Protein AF-A0A653IDW6-F1 (afdb_monomer_lite)

Secondary structure (DSSP, 8-state):
------------HHHHHHHHHTTSS--PPPPSSS-----HHHHHHHHHHHHHHHTT--HHHHHHHHHHHHHT-HHHHHHHHHHHHHHHHHHHHHHHHHHHHHHHHHHHHHH-TT-SS-HHHHHHHT--

Sequence (128 aa):
MSKSKSRRVCWGLTTVRYYQRVGMLAQPAKPLHGIRKYGVGDVKRIRFIKRAQLLGFTLAEVSELLVLSNASSCRETQDLAESKLKSVSERIRDLTKMQDTLLQLVARCNAADDSTSCPIIDALVGED

Radius of gyration: 24.19 Å; chains: 1; bounding box: 67×35×60 Å

Structure (mmCIF, N/CA/C/O backbone):
data_AF-A0A653IDW6-F1
#
_entry.id   AF-A0A653IDW6-F1
#
loop_
_atom_site.group_PDB
_atom_site.id
_atom_site.type_symbol
_atom_site.label_atom_id
_atom_site.label_alt_id
_atom_site.label_comp_id
_atom_site.label_asym_id
_atom_site.label_entity_id
_atom_site.label_seq_id
_atom_site.pdbx_PDB_ins_code
_atom_site.Cartn_x
_atom_site.Cartn_y
_atom_site.Cartn_z
_atom_site.occupancy
_atom_site.B_iso_or_equiv
_atom_site.auth_seq_id
_atom_site.auth_comp_id
_atom_site.auth_asym_id
_atom_site.auth_atom_id
_atom_site.pdbx_PDB_model_num
ATOM 1 N N . MET A 1 1 ? 36.853 13.993 -0.942 1.00 29.70 1 MET A N 1
ATOM 2 C CA . MET A 1 1 ? 35.527 14.270 -1.536 1.00 29.70 1 MET A CA 1
ATOM 3 C C . MET A 1 1 ? 34.744 12.973 -1.764 1.00 29.70 1 MET A C 1
ATOM 5 O O . MET A 1 1 ? 35.342 11.973 -2.130 1.00 29.70 1 MET A O 1
ATOM 9 N N . SER A 1 2 ? 33.434 13.008 -1.487 1.00 28.11 2 SER A N 1
ATOM 10 C CA . SER A 1 2 ? 32.351 12.051 -1.813 1.00 28.11 2 SER A CA 1
ATOM 11 C C . SER A 1 2 ? 32.575 10.538 -1.658 1.00 28.11 2 SER A C 1
ATOM 13 O O . SER A 1 2 ? 32.814 9.817 -2.623 1.00 28.11 2 SER A O 1
ATOM 15 N N . LYS A 1 3 ? 32.307 10.011 -0.454 1.00 25.75 3 LYS A N 1
ATOM 16 C CA . LYS A 1 3 ? 31.934 8.597 -0.274 1.00 25.75 3 LYS A CA 1
ATOM 17 C C . LYS A 1 3 ? 30.450 8.422 -0.628 1.00 25.75 3 LYS A C 1
ATOM 19 O O . LYS A 1 3 ? 29.582 8.554 0.233 1.00 25.75 3 LYS A O 1
ATOM 24 N N . SER A 1 4 ? 30.147 8.122 -1.890 1.00 31.05 4 SER A N 1
ATOM 25 C CA . SER A 1 4 ? 28.799 7.727 -2.321 1.00 31.05 4 SER A CA 1
ATOM 26 C C . SER A 1 4 ? 28.409 6.398 -1.662 1.00 31.05 4 SER A C 1
ATOM 28 O O . SER A 1 4 ? 28.813 5.324 -2.107 1.00 31.05 4 SER A O 1
ATOM 30 N N . LYS A 1 5 ? 27.621 6.460 -0.579 1.00 31.98 5 LYS A N 1
ATOM 31 C CA . LYS A 1 5 ? 26.958 5.303 0.047 1.00 31.98 5 LYS A CA 1
ATOM 32 C C . LYS A 1 5 ? 25.967 4.699 -0.953 1.00 31.98 5 LYS A C 1
ATOM 34 O O . LYS A 1 5 ? 24.782 5.026 -0.963 1.00 31.98 5 LYS A O 1
ATOM 39 N N . SER A 1 6 ? 26.458 3.799 -1.798 1.00 34.84 6 SER A N 1
ATOM 40 C CA . SER A 1 6 ? 25.622 2.912 -2.598 1.00 34.84 6 SER A CA 1
ATOM 41 C C . SER A 1 6 ? 24.860 2.003 -1.635 1.00 34.84 6 SER A C 1
ATOM 43 O O . SER A 1 6 ? 25.412 1.038 -1.101 1.00 34.84 6 SER A O 1
ATOM 45 N N . ARG A 1 7 ? 23.599 2.350 -1.339 1.00 41.38 7 ARG A N 1
ATOM 46 C CA . ARG A 1 7 ? 22.663 1.448 -0.659 1.00 41.38 7 ARG A CA 1
ATOM 47 C C . ARG A 1 7 ? 22.486 0.236 -1.571 1.00 41.38 7 ARG A C 1
ATOM 49 O O . ARG A 1 7 ? 21.660 0.257 -2.484 1.00 41.38 7 ARG A O 1
ATOM 56 N N . ARG A 1 8 ? 23.298 -0.803 -1.356 1.00 44.81 8 ARG A N 1
ATOM 57 C CA . ARG A 1 8 ? 23.094 -2.117 -1.963 1.00 44.81 8 ARG A CA 1
ATOM 58 C C . ARG A 1 8 ? 21.751 -2.617 -1.465 1.00 44.81 8 ARG A C 1
ATOM 60 O O . ARG A 1 8 ? 21.609 -2.985 -0.304 1.00 44.81 8 ARG A O 1
ATOM 67 N N . VAL A 1 9 ? 20.752 -2.570 -2.335 1.00 50.78 9 VAL A N 1
ATOM 68 C CA . VAL A 1 9 ? 19.48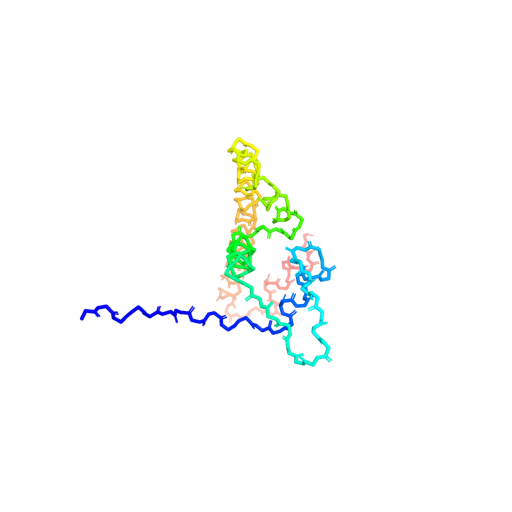3 -3.216 -2.045 1.00 50.78 9 VAL A CA 1
ATOM 69 C C . VAL A 1 9 ? 19.719 -4.710 -2.236 1.00 50.78 9 VAL A C 1
ATOM 71 O O . VAL A 1 9 ? 19.808 -5.185 -3.366 1.00 50.78 9 VAL A O 1
ATOM 74 N N . CYS A 1 10 ? 19.906 -5.433 -1.131 1.00 49.88 10 CYS A N 1
ATOM 75 C CA . CYS A 1 10 ? 19.929 -6.892 -1.137 1.00 49.88 10 CYS A CA 1
ATOM 76 C C . CYS A 1 10 ? 18.497 -7.387 -1.346 1.00 49.88 10 CYS A C 1
ATOM 78 O O . CYS A 1 10 ? 17.755 -7.626 -0.398 1.00 49.88 10 CYS A O 1
ATOM 80 N N . TRP A 1 11 ? 18.084 -7.491 -2.606 1.00 63.44 11 TRP A N 1
ATOM 81 C CA . TRP A 1 11 ? 16.864 -8.206 -2.952 1.00 63.44 11 TRP A CA 1
ATOM 82 C C . TRP A 1 11 ? 17.106 -9.707 -2.774 1.00 63.44 11 TRP A C 1
ATOM 84 O O . TRP A 1 11 ? 18.112 -10.234 -3.252 1.00 63.44 11 TRP A O 1
ATOM 94 N N . GLY A 1 12 ? 16.179 -10.410 -2.123 1.00 70.69 12 GLY A N 1
ATOM 95 C CA . GLY A 1 12 ? 16.224 -11.869 -2.066 1.00 70.69 12 GLY A CA 1
ATOM 96 C C . GLY A 1 12 ? 16.084 -12.473 -3.468 1.00 70.69 12 GLY A C 1
ATOM 97 O O . GLY A 1 12 ? 15.255 -12.023 -4.264 1.00 70.69 12 GLY A O 1
ATOM 98 N N . LEU A 1 13 ? 16.856 -13.521 -3.773 1.00 76.25 13 LEU A N 1
ATOM 99 C CA . LEU A 1 13 ? 16.787 -14.239 -5.059 1.00 76.25 13 LEU A CA 1
ATOM 100 C C . LEU A 1 13 ? 15.366 -14.733 -5.381 1.00 76.25 13 LEU A C 1
ATOM 102 O O . LEU A 1 13 ? 14.977 -14.785 -6.547 1.00 76.25 13 LEU A O 1
ATOM 106 N N . THR A 1 14 ? 14.577 -15.049 -4.353 1.00 78.44 14 THR A N 1
ATOM 107 C CA . THR A 1 14 ? 13.163 -15.432 -4.461 1.00 78.44 14 THR A CA 1
ATOM 108 C C . THR A 1 14 ? 12.306 -14.322 -5.069 1.00 78.44 14 THR A C 1
ATOM 110 O O . THR A 1 14 ? 11.508 -14.593 -5.959 1.00 78.44 14 THR A O 1
ATOM 113 N N . THR A 1 15 ? 12.528 -13.065 -4.674 1.00 81.69 15 THR A N 1
ATOM 114 C CA . THR A 1 15 ? 11.802 -11.896 -5.200 1.00 81.69 15 THR A CA 1
ATOM 115 C C . THR A 1 15 ? 12.114 -11.666 -6.679 1.00 81.69 15 THR A C 1
ATOM 117 O O . THR A 1 15 ? 11.212 -11.446 -7.481 1.00 81.69 15 THR A O 1
ATOM 120 N N . VAL A 1 16 ? 13.388 -11.773 -7.063 1.00 83.12 16 VAL A N 1
ATOM 121 C CA . VAL A 1 16 ? 13.815 -11.603 -8.461 1.00 83.12 16 VAL A CA 1
ATOM 122 C C . VAL A 1 16 ? 13.238 -12.709 -9.350 1.00 83.12 16 VAL A C 1
ATOM 124 O O . VAL A 1 16 ? 12.702 -12.428 -10.420 1.00 83.12 16 VAL A O 1
ATOM 127 N N . ARG A 1 17 ? 13.289 -13.968 -8.893 1.00 83.69 17 ARG A N 1
ATOM 128 C CA . ARG A 1 17 ? 12.696 -15.110 -9.610 1.00 83.69 17 ARG A CA 1
ATOM 129 C C . ARG A 1 17 ? 11.179 -14.998 -9.727 1.00 83.69 17 ARG A C 1
ATOM 131 O O . ARG A 1 17 ? 10.627 -15.378 -10.755 1.00 83.69 17 ARG A O 1
ATOM 138 N N . TYR A 1 18 ? 10.517 -14.481 -8.695 1.00 86.62 18 TYR A N 1
ATOM 139 C CA . TYR A 1 18 ? 9.080 -14.244 -8.724 1.00 86.62 18 TYR A CA 1
ATOM 140 C C . TYR A 1 18 ? 8.708 -13.247 -9.824 1.00 86.62 18 TYR A C 1
ATOM 142 O O . TYR A 1 18 ? 7.909 -13.587 -10.690 1.00 86.62 18 TYR A O 1
ATOM 150 N N . TYR A 1 19 ? 9.363 -12.080 -9.874 1.00 87.19 19 TYR A N 1
ATOM 151 C CA . TYR A 1 19 ? 9.104 -11.081 -10.918 1.00 87.19 19 TYR A CA 1
ATOM 152 C C . TYR A 1 19 ? 9.425 -11.572 -12.333 1.00 87.19 19 TYR A C 1
ATOM 154 O O . TYR A 1 19 ? 8.752 -11.166 -13.274 1.00 87.19 19 TYR A O 1
ATOM 162 N N . GLN A 1 20 ? 10.392 -12.479 -12.495 1.00 86.00 20 GLN A N 1
ATOM 163 C CA . GLN A 1 20 ? 10.628 -13.147 -13.781 1.00 86.00 20 GLN A CA 1
ATOM 164 C C . GLN A 1 20 ? 9.478 -14.073 -14.177 1.00 86.00 20 GLN A C 1
ATOM 166 O O . GLN A 1 20 ? 9.070 -14.076 -15.333 1.00 86.00 20 GLN A O 1
ATOM 171 N N . ARG A 1 21 ? 8.938 -14.847 -13.227 1.00 85.56 21 ARG A N 1
ATOM 172 C CA . ARG A 1 21 ? 7.828 -15.775 -13.487 1.00 85.56 21 ARG A CA 1
ATOM 173 C C . ARG A 1 21 ? 6.557 -15.041 -13.900 1.00 85.56 21 ARG A C 1
ATOM 175 O O . ARG A 1 21 ? 5.861 -15.506 -14.788 1.00 85.56 21 ARG A O 1
ATOM 182 N N . VAL A 1 22 ? 6.276 -13.902 -13.270 1.00 83.88 22 VAL A N 1
ATOM 183 C CA . VAL A 1 22 ? 5.101 -13.077 -13.591 1.00 83.88 22 VAL A CA 1
ATOM 184 C C . VAL A 1 22 ? 5.347 -12.102 -14.754 1.00 83.88 22 VAL A C 1
ATOM 186 O O . VAL A 1 22 ? 4.557 -11.192 -14.961 1.00 83.88 22 VAL A O 1
ATOM 189 N N . GLY A 1 23 ? 6.456 -12.242 -15.496 1.00 83.25 23 GLY A N 1
ATOM 190 C CA .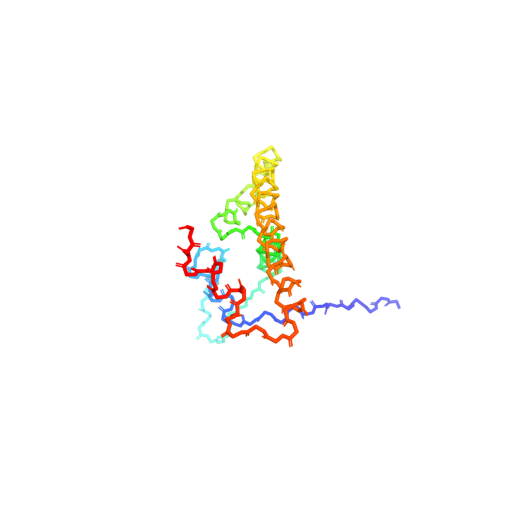 GLY A 1 23 ? 6.746 -11.442 -16.697 1.00 83.25 23 GLY A CA 1
ATOM 191 C C . GLY A 1 23 ? 7.148 -9.984 -16.441 1.00 83.25 23 GLY A C 1
ATOM 192 O O . GLY A 1 23 ? 7.359 -9.216 -17.374 1.00 83.25 23 GLY A O 1
ATOM 193 N N . MET A 1 24 ? 7.303 -9.579 -15.181 1.00 84.81 24 MET A N 1
ATOM 194 C CA . MET A 1 24 ? 7.626 -8.200 -14.815 1.00 84.81 24 MET A CA 1
ATOM 195 C C . MET A 1 24 ? 9.103 -7.860 -14.910 1.00 84.81 24 MET A C 1
ATOM 197 O O . MET A 1 24 ? 9.439 -6.681 -14.920 1.00 84.81 24 MET A O 1
ATOM 201 N N . LEU A 1 25 ? 9.996 -8.843 -14.948 1.00 86.06 25 LEU A N 1
ATOM 202 C CA . LEU A 1 25 ? 11.432 -8.627 -15.076 1.00 86.06 25 LEU A CA 1
ATOM 203 C C . LEU A 1 25 ? 11.985 -9.561 -16.146 1.00 86.06 25 LEU A C 1
ATOM 205 O O . LEU A 1 25 ? 11.740 -10.766 -16.096 1.00 86.06 25 LEU A O 1
ATOM 209 N N . ALA A 1 26 ? 12.766 -9.014 -17.077 1.00 82.81 26 ALA A N 1
ATOM 210 C CA . ALA A 1 26 ? 13.430 -9.823 -18.085 1.00 82.81 26 ALA A CA 1
ATOM 211 C C . ALA A 1 26 ? 14.367 -10.839 -17.419 1.00 82.81 26 ALA A C 1
ATOM 213 O O . ALA A 1 26 ? 15.033 -10.568 -16.412 1.00 82.81 26 ALA A O 1
ATOM 214 N N . GLN A 1 27 ? 14.404 -12.041 -17.982 1.00 83.12 27 GLN A N 1
ATOM 215 C CA . GLN A 1 27 ? 15.318 -13.071 -17.534 1.00 83.12 27 GLN A CA 1
ATOM 216 C C . GLN A 1 27 ? 16.606 -12.979 -18.363 1.00 83.12 27 GLN A C 1
ATOM 218 O O . GLN A 1 27 ? 16.571 -13.320 -19.543 1.00 83.12 27 GLN A O 1
ATOM 223 N N . PRO A 1 28 ? 17.742 -12.525 -17.796 1.00 81.94 28 PRO A N 1
ATOM 224 C CA . PRO A 1 28 ? 18.978 -12.442 -18.559 1.00 81.94 28 PRO A CA 1
ATOM 225 C C . PRO A 1 28 ? 19.442 -13.844 -18.960 1.00 81.94 28 PRO A C 1
ATOM 227 O O . PRO A 1 28 ? 19.246 -14.817 -18.213 1.00 81.94 28 PRO A O 1
ATOM 230 N N . ALA A 1 29 ? 20.084 -13.927 -20.128 1.00 78.94 29 ALA A N 1
ATOM 231 C CA . ALA A 1 29 ? 20.661 -15.163 -20.637 1.00 78.94 29 ALA A CA 1
ATOM 232 C C . ALA A 1 29 ? 21.550 -15.812 -19.569 1.00 78.94 29 ALA A C 1
ATOM 234 O O . ALA A 1 29 ? 22.308 -15.139 -18.861 1.00 78.94 29 ALA A O 1
ATOM 235 N N . LYS A 1 30 ? 21.424 -17.132 -19.415 1.00 77.44 30 LYS A N 1
ATOM 236 C CA . LYS A 1 30 ? 22.275 -17.881 -18.492 1.00 77.44 30 LYS A CA 1
ATOM 237 C C . LYS A 1 30 ? 23.660 -18.008 -19.144 1.00 77.44 30 LYS A C 1
ATOM 239 O O . LYS A 1 30 ? 23.742 -18.626 -20.202 1.00 77.44 30 LYS A O 1
ATOM 244 N N . PRO A 1 31 ? 24.730 -17.436 -18.563 1.00 78.38 31 PRO A N 1
ATOM 245 C CA . PRO A 1 31 ? 26.071 -17.639 -19.098 1.00 78.38 31 PRO A CA 1
ATOM 246 C C . PRO A 1 31 ? 26.467 -19.119 -18.985 1.00 78.38 31 PRO A C 1
ATOM 248 O O . PRO A 1 31 ? 26.028 -19.801 -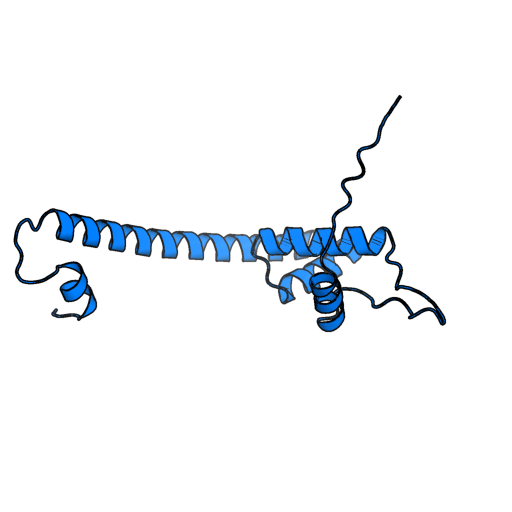18.056 1.00 78.38 31 PRO A O 1
ATOM 251 N N . LEU A 1 32 ? 27.307 -19.594 -19.915 1.00 75.75 32 LEU A N 1
ATOM 252 C CA . LEU A 1 32 ? 27.814 -20.978 -19.962 1.00 75.75 32 LEU A CA 1
ATOM 253 C C . LEU A 1 32 ? 28.418 -21.413 -18.618 1.00 75.75 32 LEU A C 1
ATOM 255 O O . LEU A 1 32 ? 28.216 -22.539 -18.180 1.00 75.75 32 LEU A O 1
ATOM 259 N N . HIS A 1 33 ? 29.086 -20.482 -17.935 1.00 76.50 33 HIS A N 1
ATOM 260 C CA . HIS A 1 33 ? 29.601 -20.651 -16.583 1.00 76.50 33 HIS A CA 1
ATOM 261 C C . HIS A 1 33 ? 29.328 -19.363 -15.791 1.00 76.50 33 HIS A C 1
ATOM 263 O O . HIS A 1 33 ? 29.625 -18.264 -16.264 1.00 76.50 33 HIS A O 1
ATOM 269 N N . GLY A 1 34 ? 28.748 -19.479 -14.592 1.00 72.62 34 GLY A N 1
ATOM 270 C CA . GLY A 1 34 ? 28.571 -18.359 -13.660 1.00 72.62 34 GLY A CA 1
ATOM 271 C C . GLY A 1 34 ? 27.124 -17.987 -13.321 1.00 72.62 34 GLY A C 1
ATOM 272 O O . GLY A 1 34 ? 26.178 -18.751 -13.514 1.00 72.62 34 GLY A O 1
ATOM 273 N N . ILE A 1 35 ? 26.966 -16.793 -12.745 1.00 75.75 35 ILE A N 1
ATOM 274 C CA . ILE A 1 35 ? 25.712 -16.295 -12.164 1.00 75.75 35 ILE A CA 1
ATOM 275 C C . ILE A 1 35 ? 25.089 -15.259 -13.103 1.00 75.75 35 ILE A C 1
ATOM 277 O O . ILE A 1 35 ? 25.794 -14.458 -13.720 1.00 75.75 35 ILE A O 1
ATOM 281 N N . ARG A 1 36 ? 23.753 -15.244 -13.185 1.00 81.00 36 ARG A N 1
ATOM 282 C CA . ARG A 1 36 ? 23.003 -14.185 -13.877 1.00 81.00 36 ARG A CA 1
ATOM 283 C C . ARG A 1 36 ? 23.377 -12.813 -13.318 1.00 81.00 36 ARG A C 1
ATOM 285 O O . ARG A 1 36 ? 23.244 -12.578 -12.118 1.00 81.00 36 ARG A O 1
ATOM 292 N N . LYS A 1 37 ? 23.807 -11.913 -14.200 1.00 80.00 37 LYS A N 1
ATOM 293 C CA . LYS A 1 37 ? 24.112 -10.521 -13.861 1.00 80.00 37 LYS A CA 1
ATOM 294 C C . LYS A 1 37 ? 22.903 -9.653 -14.197 1.00 80.00 37 LYS A C 1
ATOM 296 O O . LYS A 1 37 ? 22.342 -9.786 -15.279 1.00 80.00 37 LYS A O 1
ATOM 301 N N . TYR A 1 38 ? 22.527 -8.787 -13.263 1.00 80.94 38 TYR A N 1
ATOM 302 C CA . TYR A 1 38 ? 21.461 -7.802 -13.437 1.00 80.94 38 TYR A CA 1
ATOM 303 C C . TYR A 1 38 ? 22.079 -6.415 -13.556 1.00 80.94 38 TYR A C 1
ATOM 305 O O . TYR A 1 38 ? 22.981 -6.064 -12.790 1.00 80.94 38 TYR A O 1
ATOM 313 N N . GLY A 1 39 ? 21.609 -5.647 -14.532 1.00 83.00 39 GLY A N 1
ATOM 314 C CA . GLY A 1 39 ? 22.090 -4.299 -14.794 1.00 83.00 39 GLY A CA 1
ATOM 315 C C . GLY A 1 39 ? 21.434 -3.250 -13.895 1.00 83.00 39 GLY A C 1
ATOM 316 O O . GLY A 1 39 ? 20.518 -3.517 -13.116 1.00 83.00 39 GLY A O 1
ATOM 317 N N . VAL A 1 40 ? 21.864 -1.996 -14.047 1.00 83.50 40 VAL A N 1
ATOM 318 C CA . VAL A 1 40 ? 21.276 -0.851 -13.326 1.00 83.50 40 VAL A CA 1
ATOM 319 C C . VAL A 1 40 ? 19.792 -0.658 -13.683 1.00 83.50 40 VAL A C 1
ATOM 321 O O . VAL A 1 40 ? 19.005 -0.261 -12.822 1.00 83.50 40 VAL A O 1
ATOM 324 N N . GLY A 1 41 ? 19.396 -0.972 -14.923 1.00 84.38 41 GLY A N 1
ATOM 325 C CA . GLY A 1 41 ? 17.999 -0.934 -15.373 1.00 84.38 41 GLY A CA 1
ATOM 326 C C . GLY A 1 41 ? 17.100 -1.901 -14.599 1.00 84.38 41 GLY A C 1
ATOM 327 O O . GLY A 1 41 ? 16.055 -1.494 -14.093 1.00 84.38 41 GLY A O 1
ATOM 328 N N . ASP A 1 42 ? 17.556 -3.138 -14.392 1.00 85.25 42 ASP A N 1
ATOM 329 C CA . ASP A 1 42 ? 16.829 -4.149 -13.615 1.00 85.25 42 ASP A CA 1
ATOM 330 C C . ASP A 1 42 ? 16.632 -3.704 -12.164 1.00 85.25 42 ASP A C 1
ATOM 332 O O . ASP A 1 42 ? 15.544 -3.818 -11.602 1.00 85.25 42 ASP A O 1
ATOM 336 N N . VAL A 1 43 ? 17.671 -3.119 -11.557 1.00 85.50 43 VAL A N 1
ATOM 337 C CA . VAL A 1 43 ? 17.596 -2.599 -10.184 1.00 85.50 43 VAL A CA 1
ATOM 338 C C . VAL A 1 43 ? 16.587 -1.454 -10.079 1.00 85.50 43 VAL A C 1
ATOM 340 O O . VAL A 1 43 ? 15.823 -1.401 -9.109 1.00 85.50 43 VAL A O 1
ATOM 343 N N . LYS A 1 44 ? 16.560 -0.538 -11.058 1.00 86.94 44 LYS A N 1
ATOM 344 C CA . LYS A 1 44 ? 15.560 0.542 -11.116 1.00 86.94 44 LYS A CA 1
ATOM 345 C C . LYS A 1 44 ? 14.147 -0.030 -11.235 1.00 86.94 44 LYS A C 1
ATOM 347 O O . LYS A 1 44 ? 13.267 0.400 -10.493 1.00 86.94 44 LYS A O 1
ATOM 352 N N . ARG A 1 45 ? 13.956 -1.039 -12.087 1.00 88.75 45 ARG A N 1
ATOM 353 C CA . ARG A 1 45 ? 12.666 -1.701 -12.310 1.00 88.75 45 ARG A CA 1
ATOM 354 C C . ARG A 1 45 ? 12.156 -2.436 -11.071 1.00 88.75 45 ARG A C 1
ATOM 356 O O . ARG A 1 45 ? 11.015 -2.239 -10.674 1.00 88.75 45 ARG A O 1
ATOM 363 N N . ILE A 1 46 ? 13.009 -3.198 -10.387 1.00 88.25 46 ILE A N 1
ATOM 364 C CA . ILE A 1 46 ? 12.635 -3.872 -9.130 1.00 88.25 46 ILE A CA 1
ATOM 365 C C . ILE A 1 46 ? 12.257 -2.845 -8.055 1.00 88.25 46 ILE A C 1
ATOM 367 O O . ILE A 1 46 ? 11.275 -3.024 -7.334 1.00 88.25 46 ILE A O 1
ATOM 371 N N 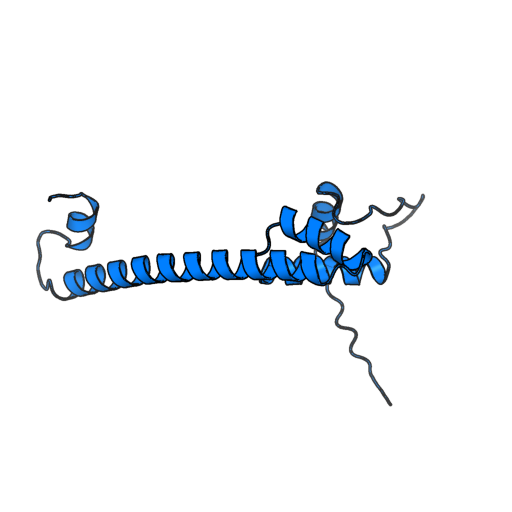. ARG A 1 47 ? 13.004 -1.737 -7.957 1.00 89.38 47 ARG A N 1
ATOM 372 C CA . ARG A 1 47 ? 12.682 -0.656 -7.016 1.00 89.38 47 ARG A CA 1
ATOM 373 C C . ARG A 1 47 ? 11.337 -0.004 -7.338 1.00 89.38 47 ARG A C 1
ATOM 375 O O . ARG A 1 47 ? 10.605 0.312 -6.405 1.00 89.38 47 ARG A O 1
ATOM 382 N N . PHE A 1 48 ? 11.026 0.188 -8.618 1.00 90.44 48 PHE A N 1
ATOM 383 C CA . PHE A 1 48 ? 9.729 0.694 -9.065 1.00 90.44 48 PHE A CA 1
ATOM 384 C C . PHE A 1 48 ? 8.595 -0.231 -8.618 1.00 90.44 48 PHE A C 1
ATOM 386 O O . PHE A 1 48 ? 7.708 0.212 -7.895 1.00 90.44 48 PHE A O 1
ATOM 393 N N . ILE A 1 49 ? 8.697 -1.528 -8.937 1.00 90.56 49 ILE A N 1
ATOM 394 C CA . ILE A 1 49 ? 7.696 -2.539 -8.566 1.00 90.56 49 ILE A CA 1
ATOM 395 C C . ILE A 1 49 ? 7.435 -2.513 -7.060 1.00 90.56 49 ILE A C 1
ATOM 397 O O . ILE A 1 49 ? 6.294 -2.451 -6.616 1.00 90.56 49 ILE A O 1
ATOM 401 N N . LYS A 1 50 ? 8.499 -2.499 -6.255 1.00 89.12 50 LYS A N 1
ATOM 402 C CA . LYS A 1 50 ? 8.382 -2.509 -4.794 1.00 89.12 50 LYS A CA 1
ATOM 403 C C . LYS A 1 50 ? 7.748 -1.246 -4.230 1.00 89.12 50 LYS A C 1
ATOM 405 O O . LYS A 1 50 ? 6.963 -1.343 -3.296 1.00 89.12 50 LYS A O 1
ATOM 410 N N . ARG A 1 51 ? 8.066 -0.076 -4.784 1.00 91.38 51 ARG A N 1
ATOM 411 C CA . ARG A 1 51 ? 7.429 1.183 -4.373 1.00 91.38 51 ARG A CA 1
ATOM 412 C C . ARG A 1 51 ? 5.943 1.190 -4.703 1.00 91.38 51 ARG A C 1
ATOM 414 O O . ARG A 1 51 ? 5.157 1.586 -3.857 1.00 91.38 51 ARG A O 1
ATOM 421 N N . ALA A 1 52 ? 5.567 0.705 -5.881 1.00 91.62 52 ALA A N 1
ATOM 422 C CA . ALA A 1 52 ? 4.165 0.613 -6.255 1.00 91.62 52 ALA A CA 1
ATOM 423 C C . ALA A 1 52 ? 3.406 -0.395 -5.366 1.00 91.62 52 ALA A C 1
ATOM 425 O O . ALA A 1 52 ? 2.340 -0.077 -4.853 1.00 91.62 52 ALA A O 1
ATOM 426 N N . GLN A 1 53 ? 3.996 -1.553 -5.052 1.00 90.81 53 GLN A N 1
ATOM 427 C CA . GLN A 1 53 ? 3.395 -2.496 -4.097 1.00 90.81 53 GLN A CA 1
ATOM 428 C C . GLN A 1 53 ? 3.196 -1.892 -2.698 1.00 90.81 53 GLN A C 1
ATOM 430 O O . GLN A 1 53 ? 2.181 -2.154 -2.062 1.00 90.81 53 GLN A O 1
ATOM 435 N N . LEU A 1 54 ? 4.136 -1.066 -2.219 1.00 90.56 54 LEU A N 1
ATOM 436 C CA . LEU A 1 54 ? 3.997 -0.370 -0.932 1.00 90.56 54 LEU A CA 1
ATOM 437 C C . LEU A 1 54 ? 2.836 0.634 -0.914 1.00 90.56 54 LEU A C 1
ATOM 439 O O . LEU A 1 54 ? 2.289 0.897 0.149 1.00 90.56 54 LEU A O 1
ATOM 443 N N . LEU A 1 55 ? 2.455 1.172 -2.072 1.00 90.00 55 LEU A N 1
ATOM 444 C CA . LEU A 1 55 ? 1.311 2.076 -2.227 1.00 90.00 55 LEU A CA 1
ATOM 445 C C . LEU A 1 55 ? -0.021 1.328 -2.425 1.00 90.00 55 LEU A C 1
ATOM 447 O O . LEU A 1 55 ? -1.044 1.955 -2.675 1.00 90.00 55 LEU A O 1
ATOM 451 N N . GLY A 1 56 ? -0.025 -0.005 -2.328 1.00 90.56 56 GLY A N 1
ATOM 452 C CA . GLY A 1 56 ? -1.236 -0.815 -2.474 1.00 90.56 56 GLY A CA 1
ATOM 453 C C . GLY A 1 56 ? -1.609 -1.140 -3.922 1.00 90.56 56 GLY A C 1
ATOM 454 O O . GLY A 1 56 ? -2.715 -1.627 -4.176 1.00 90.56 56 GLY A O 1
ATOM 455 N N . PHE A 1 57 ? -0.709 -0.908 -4.884 1.00 93.19 57 PHE A N 1
ATOM 456 C CA . PHE A 1 57 ? -0.904 -1.413 -6.240 1.00 93.19 57 PHE A CA 1
ATOM 457 C C . PHE A 1 57 ? -0.715 -2.933 -6.277 1.00 93.19 57 PHE A C 1
ATOM 459 O O . PHE A 1 57 ? 0.271 -3.492 -5.786 1.00 93.19 57 PHE A O 1
ATOM 466 N N . THR A 1 58 ? -1.681 -3.600 -6.893 1.00 91.25 58 THR A N 1
ATOM 467 C CA . THR A 1 58 ? -1.634 -5.011 -7.253 1.00 91.25 58 THR A CA 1
ATOM 468 C C . THR A 1 58 ? -0.592 -5.235 -8.339 1.00 91.25 58 THR A C 1
ATOM 470 O O . THR A 1 58 ? -0.191 -4.320 -9.054 1.00 91.25 58 THR A O 1
ATOM 473 N N . LEU A 1 59 ? -0.155 -6.479 -8.509 1.00 88.56 59 LEU A N 1
ATOM 474 C CA . LEU A 1 59 ? 0.812 -6.797 -9.554 1.00 88.56 59 LEU A CA 1
ATOM 475 C C . LEU A 1 59 ? 0.285 -6.447 -10.958 1.00 88.56 59 LEU A C 1
ATOM 477 O O . LEU A 1 59 ? 1.038 -5.896 -11.751 1.00 88.56 59 LEU A O 1
ATOM 481 N N . ALA A 1 60 ? -0.996 -6.676 -11.244 1.00 88.44 60 ALA A N 1
ATOM 482 C CA . ALA A 1 60 ? -1.582 -6.305 -12.533 1.00 88.44 60 ALA A CA 1
ATOM 483 C C . ALA A 1 60 ? -1.455 -4.792 -12.812 1.00 88.44 60 ALA A C 1
ATOM 485 O O . ALA A 1 60 ? -0.927 -4.393 -13.851 1.00 88.44 60 ALA A O 1
ATOM 486 N N . GLU A 1 61 ? -1.808 -3.950 -11.840 1.00 90.94 61 GLU A N 1
ATOM 487 C CA . GLU A 1 61 ? -1.672 -2.491 -11.971 1.00 90.94 61 GLU A CA 1
ATOM 488 C C . GLU A 1 61 ? -0.198 -2.070 -12.072 1.00 90.94 61 GLU A C 1
ATOM 490 O O . GLU A 1 61 ? 0.155 -1.176 -12.834 1.00 90.94 61 GLU A O 1
ATOM 495 N N . VAL A 1 62 ? 0.710 -2.739 -11.352 1.00 91.44 62 VAL A N 1
ATOM 496 C CA . VAL A 1 62 ? 2.150 -2.464 -11.468 1.00 91.44 62 VAL A CA 1
ATOM 497 C C . VAL A 1 62 ? 2.684 -2.804 -12.859 1.00 91.44 62 VAL A C 1
ATOM 499 O O . VAL A 1 62 ? 3.546 -2.082 -13.362 1.00 91.44 62 VAL A O 1
ATOM 502 N N . SER A 1 63 ? 2.212 -3.882 -13.496 1.00 88.25 63 SER A N 1
ATOM 503 C CA . SER A 1 63 ? 2.597 -4.176 -14.882 1.00 88.25 63 SER A CA 1
ATOM 504 C C . SER A 1 63 ? 2.111 -3.106 -15.851 1.00 88.25 63 SER A C 1
ATOM 506 O O . SER A 1 63 ? 2.878 -2.710 -16.726 1.00 88.25 63 SER A O 1
ATOM 508 N N . GLU A 1 64 ? 0.900 -2.590 -15.656 1.00 89.25 64 GLU A N 1
ATOM 509 C CA . GLU A 1 64 ? 0.353 -1.500 -16.461 1.00 89.25 64 GLU A CA 1
ATOM 510 C C . GLU A 1 64 ? 1.172 -0.217 -16.279 1.00 89.25 64 GLU A C 1
ATOM 512 O O . GLU A 1 64 ? 1.704 0.325 -17.246 1.00 89.25 64 GLU A O 1
ATOM 517 N N . LEU A 1 65 ? 1.440 0.180 -15.031 1.00 90.12 65 LEU A N 1
ATOM 518 C CA . LEU A 1 65 ? 2.307 1.315 -14.706 1.00 90.12 65 LEU A CA 1
ATOM 519 C C . LEU A 1 65 ? 3.710 1.188 -15.322 1.00 90.12 65 LEU A C 1
ATOM 521 O O . LEU A 1 65 ? 4.304 2.184 -15.737 1.00 90.12 65 LEU A O 1
ATOM 525 N N . LEU A 1 66 ? 4.258 -0.029 -15.410 1.00 88.00 66 LEU A N 1
ATOM 526 C CA . LEU A 1 66 ? 5.541 -0.265 -16.074 1.00 88.00 66 LEU A CA 1
ATOM 527 C C . LEU A 1 66 ? 5.471 -0.020 -17.585 1.00 88.00 66 LEU A C 1
ATOM 529 O O . LEU A 1 66 ? 6.459 0.458 -18.142 1.00 88.00 66 LEU A O 1
ATOM 533 N N . VAL A 1 67 ? 4.355 -0.333 -18.245 1.00 86.44 67 VAL A N 1
ATOM 534 C CA . VAL A 1 67 ? 4.140 -0.035 -19.671 1.00 86.44 67 VAL A CA 1
ATOM 535 C C . VAL A 1 67 ? 3.989 1.472 -19.873 1.00 86.44 67 VAL A C 1
ATOM 537 O O . VAL A 1 67 ? 4.734 2.053 -20.665 1.00 86.44 67 VAL A O 1
ATOM 540 N N . LEU A 1 68 ? 3.132 2.116 -19.078 1.00 86.19 68 LEU A N 1
ATOM 541 C CA . LEU A 1 68 ? 2.870 3.557 -19.141 1.00 86.19 68 LEU A CA 1
ATOM 542 C C . LEU A 1 68 ? 4.126 4.397 -18.885 1.00 86.19 68 LEU A C 1
ATOM 544 O O . LEU A 1 68 ? 4.369 5.390 -19.570 1.00 86.19 68 LEU A O 1
ATOM 548 N N . SER A 1 69 ? 4.980 3.954 -17.956 1.00 79.94 69 SER A N 1
ATOM 549 C CA . SER A 1 69 ? 6.253 4.620 -17.657 1.00 79.94 69 SER A CA 1
ATOM 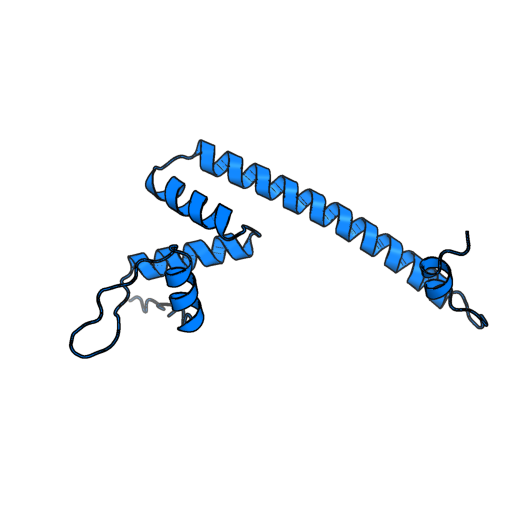550 C C . SER A 1 69 ? 7.223 4.660 -18.844 1.00 79.94 69 SER A C 1
ATOM 552 O O . SER A 1 69 ? 8.020 5.591 -18.937 1.00 79.94 69 SER A O 1
ATOM 554 N N . ASN A 1 70 ? 7.149 3.691 -19.766 1.00 75.94 70 ASN A N 1
ATOM 555 C CA . ASN A 1 70 ? 7.972 3.690 -20.979 1.00 75.94 70 ASN A CA 1
ATOM 556 C C . ASN A 1 70 ? 7.343 4.540 -22.094 1.00 75.94 70 ASN A C 1
ATOM 558 O O . ASN A 1 70 ? 8.071 5.072 -22.925 1.00 75.94 70 ASN A O 1
ATOM 562 N N . ALA A 1 71 ? 6.012 4.670 -22.105 1.00 78.81 71 ALA A N 1
ATOM 563 C CA . ALA A 1 71 ? 5.256 5.443 -23.093 1.00 78.81 71 ALA A CA 1
ATOM 564 C C . ALA A 1 71 ? 5.126 6.940 -22.745 1.00 78.81 71 ALA A C 1
ATOM 566 O O . ALA A 1 71 ? 4.685 7.725 -23.576 1.00 78.81 71 ALA A O 1
ATOM 567 N N . SER A 1 72 ? 5.539 7.357 -21.541 1.00 73.94 72 SER A N 1
ATOM 568 C CA . SER A 1 72 ? 5.378 8.733 -21.029 1.00 73.94 72 SER A CA 1
ATOM 569 C C . SER A 1 72 ? 3.916 9.211 -20.959 1.00 73.94 72 SER A C 1
ATOM 571 O O . SER A 1 72 ? 3.642 10.411 -21.019 1.00 73.94 72 SER A O 1
ATOM 573 N N . SER A 1 73 ? 2.970 8.284 -20.781 1.00 79.25 73 SER A N 1
ATOM 574 C CA . SER A 1 73 ? 1.539 8.580 -20.652 1.00 79.25 73 SER A CA 1
ATOM 575 C C . SER A 1 73 ? 1.202 9.135 -19.263 1.00 79.25 73 SER A C 1
ATOM 577 O O . SER A 1 73 ? 0.836 8.393 -18.347 1.00 79.25 73 SER A O 1
ATOM 579 N N . CYS A 1 74 ? 1.318 10.454 -19.085 1.00 85.56 74 CYS A N 1
ATOM 580 C CA . CYS A 1 74 ? 1.017 11.110 -17.805 1.00 85.56 74 CYS A CA 1
ATOM 581 C C . CYS A 1 74 ? -0.454 10.926 -17.386 1.00 85.56 74 CYS A C 1
ATOM 583 O O . CYS A 1 74 ? -0.727 10.589 -16.237 1.00 85.56 74 CYS A O 1
ATOM 585 N N . ARG A 1 75 ? -1.390 11.072 -18.333 1.00 87.81 75 ARG A N 1
ATOM 586 C CA . ARG A 1 75 ? -2.834 11.005 -18.064 1.00 87.81 75 ARG A CA 1
ATOM 587 C C . ARG A 1 75 ? -3.293 9.617 -17.613 1.00 87.81 75 ARG A C 1
ATOM 589 O O . ARG A 1 75 ? -3.889 9.494 -16.558 1.00 87.81 75 ARG A O 1
ATOM 596 N N . GLU A 1 76 ? -2.923 8.570 -18.344 1.00 86.31 76 GLU A N 1
ATOM 597 C CA . GLU A 1 76 ? -3.270 7.183 -17.984 1.00 86.31 76 GLU A CA 1
ATOM 598 C C . GLU A 1 76 ? -2.659 6.781 -16.629 1.00 86.31 76 GLU 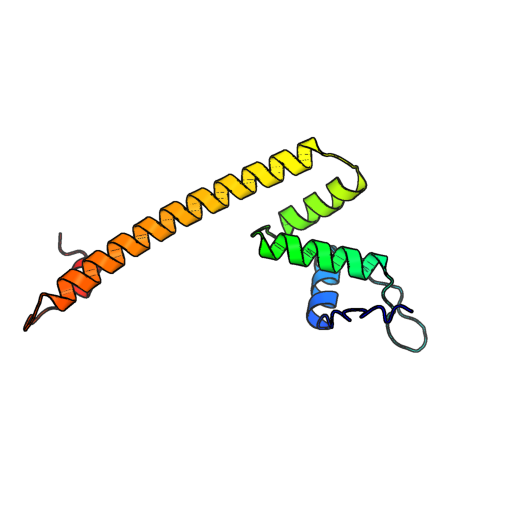A C 1
ATOM 600 O O . GLU A 1 76 ? -3.278 6.089 -15.823 1.00 86.31 76 GLU A O 1
ATOM 605 N N . THR A 1 77 ? -1.449 7.275 -16.333 1.00 88.75 77 THR A N 1
ATOM 606 C CA . THR A 1 77 ? -0.814 7.067 -15.023 1.00 88.75 77 THR A CA 1
ATOM 607 C C . THR A 1 77 ? -1.588 7.773 -13.907 1.00 88.75 77 THR A C 1
ATOM 609 O O . THR A 1 77 ? -1.721 7.227 -12.811 1.00 88.75 77 THR A O 1
ATOM 612 N N . GLN A 1 78 ? -2.090 8.982 -14.175 1.00 90.00 78 GLN A N 1
ATOM 613 C CA . GLN A 1 78 ? -2.920 9.733 -13.240 1.00 90.00 78 GLN A CA 1
ATOM 614 C C . GLN A 1 78 ? -4.242 9.005 -12.970 1.00 90.00 78 GLN A C 1
ATOM 616 O O . GLN A 1 78 ? -4.580 8.810 -11.805 1.00 90.00 78 GLN A O 1
ATOM 621 N N . ASP A 1 79 ? -4.923 8.518 -14.007 1.00 91.25 79 ASP A N 1
ATOM 622 C CA . ASP A 1 79 ? -6.198 7.800 -13.875 1.00 91.25 79 ASP A CA 1
ATOM 623 C C . ASP A 1 79 ? -6.051 6.540 -12.991 1.00 91.25 79 ASP A C 1
ATOM 625 O O . ASP A 1 79 ? -6.859 6.290 -12.090 1.00 91.25 79 ASP A O 1
ATOM 629 N N . LEU A 1 80 ? -4.964 5.772 -13.167 1.00 90.62 80 LEU A N 1
ATOM 630 C CA . LEU A 1 80 ? -4.646 4.629 -12.297 1.00 90.62 80 LEU A CA 1
ATOM 631 C C . LEU A 1 80 ? -4.384 5.042 -10.846 1.00 90.62 80 LEU A C 1
ATOM 633 O O . LEU A 1 80 ? -4.798 4.346 -9.913 1.00 90.62 80 LEU A O 1
ATOM 637 N N . ALA A 1 81 ? -3.682 6.156 -10.637 1.00 90.62 81 ALA A N 1
ATOM 638 C CA . ALA A 1 81 ? -3.399 6.662 -9.301 1.00 90.62 81 ALA A CA 1
ATOM 639 C C . ALA A 1 81 ? -4.676 7.140 -8.591 1.00 90.62 81 ALA A C 1
ATOM 641 O O . ALA A 1 81 ? -4.862 6.835 -7.412 1.00 90.62 81 ALA A O 1
ATOM 642 N N . GLU A 1 82 ? -5.574 7.826 -9.298 1.00 93.69 82 GLU A N 1
ATOM 643 C CA . GLU A 1 82 ? -6.867 8.279 -8.775 1.00 93.69 82 GLU A CA 1
ATOM 644 C C . GLU A 1 82 ? -7.781 7.098 -8.425 1.00 93.69 82 GLU A C 1
ATOM 646 O O . GLU A 1 82 ? -8.365 7.059 -7.338 1.00 93.69 82 GLU A O 1
ATOM 651 N N . SER A 1 83 ? -7.832 6.079 -9.288 1.00 93.06 83 SER A N 1
ATOM 652 C CA . SER A 1 83 ? -8.550 4.829 -9.013 1.00 93.06 83 SER A CA 1
ATOM 653 C C . SER A 1 83 ? -8.018 4.135 -7.752 1.00 93.06 83 SER A C 1
ATOM 655 O O . SER A 1 83 ? -8.784 3.753 -6.858 1.00 93.06 83 SER A O 1
ATOM 657 N N . LYS A 1 84 ? -6.687 4.045 -7.611 1.00 93.56 84 LYS A N 1
ATOM 658 C CA . LYS A 1 84 ? -6.061 3.471 -6.414 1.00 93.56 84 LYS A CA 1
ATOM 659 C C . LYS A 1 84 ? -6.377 4.282 -5.161 1.00 93.56 84 LYS A C 1
ATOM 661 O O . LYS A 1 84 ? -6.706 3.695 -4.131 1.00 93.56 84 LYS A O 1
ATOM 666 N N . LEU A 1 85 ? -6.310 5.610 -5.247 1.00 94.94 85 LEU A N 1
ATOM 667 C CA . LEU A 1 85 ? -6.630 6.506 -4.139 1.00 94.94 85 LEU A CA 1
ATOM 668 C C . LEU A 1 85 ? -8.067 6.300 -3.652 1.00 94.94 85 LEU A C 1
ATOM 670 O O . LEU A 1 85 ? -8.298 6.209 -2.444 1.00 94.94 85 LEU A O 1
ATOM 674 N N . LYS A 1 86 ? -9.022 6.166 -4.578 1.00 95.44 86 LYS A N 1
ATOM 675 C CA . LYS A 1 86 ? -10.418 5.870 -4.249 1.00 95.44 86 LYS A CA 1
ATOM 676 C C . LYS A 1 86 ? -10.551 4.536 -3.509 1.00 95.44 86 LYS A C 1
ATOM 678 O O . LYS A 1 86 ? -11.119 4.507 -2.421 1.00 95.44 86 LYS A O 1
ATOM 683 N N . SER A 1 87 ? -9.954 3.467 -4.039 1.00 94.00 87 SER A N 1
ATOM 684 C CA . SER A 1 87 ? -9.987 2.133 -3.418 1.00 94.00 87 SER A CA 1
ATOM 685 C C . SER A 1 87 ? -9.381 2.121 -2.007 1.00 94.00 87 SER A C 1
ATOM 687 O O . SER A 1 87 ? -9.947 1.534 -1.083 1.00 94.00 87 SER A O 1
ATOM 689 N N . VAL A 1 88 ? -8.252 2.809 -1.808 1.00 94.44 88 VAL A N 1
ATOM 690 C CA . VAL A 1 88 ? -7.622 2.941 -0.485 1.00 94.44 88 VAL A CA 1
ATOM 691 C C . VAL A 1 88 ? -8.521 3.723 0.472 1.00 94.44 88 VAL A C 1
ATOM 693 O O . VAL A 1 88 ? -8.683 3.316 1.620 1.00 94.44 88 VAL A O 1
ATOM 696 N N . SER A 1 89 ? -9.138 4.808 0.006 1.00 95.19 89 SER A N 1
ATOM 697 C CA . SER A 1 89 ? -10.028 5.639 0.827 1.00 95.19 89 SER A CA 1
ATOM 698 C C . SER A 1 89 ? -11.278 4.873 1.269 1.00 95.19 89 SER A C 1
ATOM 700 O O . SER A 1 89 ? -11.676 4.952 2.431 1.00 95.19 89 SER A O 1
ATOM 702 N N . GLU A 1 90 ? -11.863 4.075 0.373 1.00 95.81 90 GLU A N 1
ATOM 703 C CA . GLU A 1 90 ? -12.971 3.169 0.693 1.00 95.81 90 GLU A CA 1
ATOM 704 C C . GLU A 1 90 ? -12.552 2.133 1.740 1.00 95.81 90 GLU A C 1
ATOM 706 O O . GLU A 1 90 ? -13.242 1.955 2.744 1.00 95.81 90 GLU A O 1
ATOM 711 N N . ARG A 1 91 ? -11.372 1.521 1.572 1.00 94.62 91 ARG A N 1
ATOM 712 C CA . ARG A 1 91 ? -10.862 0.538 2.532 1.00 94.62 91 ARG A CA 1
ATOM 713 C C . ARG A 1 91 ? -10.599 1.146 3.907 1.00 94.62 91 ARG A C 1
ATOM 715 O O . ARG A 1 91 ? -10.903 0.498 4.904 1.00 94.62 91 ARG A O 1
ATOM 722 N N . ILE A 1 92 ? -10.055 2.363 3.969 1.00 96.38 92 ILE A N 1
ATOM 723 C CA . ILE A 1 92 ? -9.872 3.098 5.229 1.00 96.38 92 ILE A CA 1
ATOM 724 C C . ILE A 1 92 ? -11.224 3.298 5.903 1.00 96.38 92 ILE A C 1
ATOM 726 O O . ILE A 1 92 ? -11.372 2.930 7.061 1.00 96.38 92 ILE A O 1
ATOM 730 N N . ARG A 1 93 ? -12.223 3.804 5.174 1.00 97.44 93 ARG A N 1
ATOM 731 C CA . ARG A 1 93 ? -13.565 4.033 5.718 1.00 97.44 93 ARG A CA 1
ATOM 732 C C . ARG A 1 93 ? -14.173 2.756 6.299 1.00 97.44 93 ARG A C 1
ATOM 734 O O . ARG A 1 93 ? -14.747 2.794 7.384 1.00 97.44 93 ARG A O 1
ATOM 741 N N . ASP A 1 94 ? -14.053 1.637 5.594 1.00 96.44 94 ASP A N 1
ATOM 742 C CA . ASP A 1 94 ? -14.605 0.364 6.058 1.00 96.44 94 ASP A CA 1
ATOM 743 C C . ASP A 1 94 ? -13.853 -0.164 7.290 1.00 96.44 94 ASP A C 1
ATOM 745 O O . ASP A 1 94 ? -14.477 -0.646 8.233 1.00 96.44 94 ASP A O 1
ATOM 749 N N . LEU A 1 95 ? -12.523 -0.024 7.323 1.00 97.69 95 LEU A N 1
ATOM 750 C CA . LEU A 1 95 ? -11.711 -0.393 8.485 1.00 97.69 95 LEU A CA 1
ATOM 751 C C . LEU A 1 95 ? -11.998 0.494 9.700 1.00 97.69 95 LEU A C 1
ATOM 753 O O . LEU A 1 95 ? -12.058 -0.027 10.809 1.00 97.69 95 LEU A O 1
ATOM 757 N N . THR A 1 96 ? -12.219 1.797 9.509 1.00 97.50 96 THR A N 1
ATOM 758 C CA . THR A 1 96 ? -12.625 2.712 10.586 1.00 97.50 96 THR A CA 1
ATOM 759 C C . THR A 1 96 ? -13.972 2.297 11.166 1.00 97.50 96 THR A C 1
ATOM 761 O O . THR A 1 96 ? -14.092 2.173 12.376 1.00 97.50 96 THR A O 1
ATOM 764 N N . LYS A 1 97 ? -14.959 1.957 10.326 1.00 96.44 97 LYS A N 1
ATOM 765 C CA . LYS A 1 97 ? -16.247 1.442 10.817 1.00 96.44 97 LYS A CA 1
ATOM 766 C C . LYS A 1 97 ? -16.087 0.169 11.648 1.00 96.44 97 LYS A C 1
ATOM 768 O O . LYS A 1 97 ? -16.664 0.071 12.723 1.00 96.44 97 LYS A O 1
ATOM 773 N N . MET A 1 98 ? -15.291 -0.792 11.170 1.00 95.44 98 MET A N 1
ATOM 774 C CA . MET A 1 98 ? -15.015 -2.021 11.925 1.00 95.44 98 MET A CA 1
ATOM 775 C C . MET A 1 98 ? -14.318 -1.719 13.255 1.00 95.44 98 MET A C 1
ATOM 777 O O . MET A 1 98 ? -14.666 -2.303 14.277 1.00 95.44 98 MET A O 1
ATOM 781 N N . GLN A 1 99 ? -13.349 -0.801 13.248 1.00 97.00 99 GLN A N 1
ATOM 782 C CA . GLN A 1 99 ? -12.655 -0.352 14.450 1.00 97.00 99 GLN A CA 1
ATOM 783 C C . GLN A 1 99 ? -13.632 0.256 15.459 1.00 97.00 99 GLN A C 1
ATOM 785 O O . GLN A 1 99 ? -13.590 -0.120 16.628 1.00 97.00 99 GLN A O 1
ATOM 790 N N . ASP A 1 100 ? -14.526 1.137 15.016 1.00 96.38 100 ASP A N 1
ATOM 791 C CA . ASP A 1 100 ? -15.519 1.781 15.877 1.00 96.38 100 ASP A CA 1
ATOM 792 C C . ASP A 1 100 ? -16.466 0.751 16.503 1.00 96.38 100 ASP A C 1
ATOM 794 O O . ASP A 1 100 ? -16.725 0.796 17.707 1.00 96.38 100 ASP A O 1
ATOM 798 N N . THR A 1 101 ? -16.934 -0.228 15.721 1.00 93.69 101 THR A N 1
ATOM 799 C CA . THR A 1 101 ? -17.751 -1.335 16.240 1.00 93.69 101 THR A CA 1
ATOM 800 C C . THR A 1 101 ? -16.990 -2.147 17.288 1.00 93.69 101 THR A C 1
ATOM 802 O O . THR A 1 101 ? -17.521 -2.403 18.367 1.00 93.69 101 THR A O 1
ATOM 805 N N . LEU A 1 102 ? -15.733 -2.512 17.021 1.00 94.25 102 LEU A N 1
ATOM 806 C CA . LEU A 1 102 ? -14.908 -3.254 17.978 1.00 94.25 102 LEU A CA 1
ATOM 807 C C . LEU A 1 102 ? -14.668 -2.457 19.266 1.00 94.25 102 LEU A C 1
ATOM 809 O O . LEU A 1 102 ? -14.753 -3.023 20.353 1.00 94.25 102 LEU A O 1
ATOM 813 N N . LEU A 1 103 ? -14.424 -1.148 19.165 1.00 94.75 103 LEU A N 1
ATOM 814 C CA . LEU A 1 103 ? -14.270 -0.270 20.326 1.00 94.75 103 LEU A CA 1
ATOM 815 C C . LEU A 1 103 ? -15.536 -0.245 21.188 1.00 94.75 103 LEU A C 1
ATOM 817 O O . LEU A 1 103 ? -15.438 -0.341 22.411 1.00 94.75 103 LEU A O 1
ATOM 821 N N . GLN A 1 104 ? -16.718 -0.168 20.571 1.00 91.69 104 GLN A N 1
ATOM 822 C CA . GLN A 1 104 ? -17.993 -0.211 21.295 1.00 91.69 104 GLN A CA 1
ATOM 823 C C . GLN A 1 104 ? -18.208 -1.551 22.004 1.00 91.69 104 GLN A C 1
ATOM 825 O O . GLN A 1 104 ? -18.620 -1.569 23.163 1.00 91.69 104 GLN A O 1
ATOM 830 N N . LEU A 1 105 ? -17.908 -2.667 21.336 1.00 90.75 105 LEU A N 1
ATOM 831 C CA . LEU A 1 105 ? -18.041 -4.005 21.918 1.00 90.75 105 LEU A CA 1
ATOM 832 C C . LEU A 1 105 ? -17.091 -4.207 23.105 1.00 90.75 105 LEU A C 1
ATOM 834 O O . LEU A 1 105 ? -17.513 -4.691 24.155 1.00 90.75 105 LEU A O 1
ATOM 838 N N . VAL A 1 106 ? -15.836 -3.767 22.981 1.00 91.50 106 VAL A N 1
ATOM 839 C CA . VAL A 1 106 ? -14.857 -3.815 24.077 1.00 91.50 106 VAL A CA 1
ATOM 840 C C . VAL A 1 106 ? -15.290 -2.927 25.245 1.00 91.50 106 VAL A C 1
ATOM 842 O O . VAL A 1 106 ? -15.214 -3.356 26.393 1.00 91.50 106 VAL A O 1
ATOM 845 N N . ALA A 1 107 ? -15.794 -1.719 24.979 1.00 90.31 107 ALA A N 1
ATOM 846 C CA . ALA A 1 107 ? -16.283 -0.825 26.028 1.00 90.31 107 ALA A CA 1
ATOM 847 C C . ALA A 1 107 ? -17.471 -1.426 26.798 1.00 90.31 107 ALA A C 1
ATOM 849 O O . ALA A 1 107 ? -17.489 -1.370 28.026 1.00 90.31 107 ALA A O 1
ATOM 850 N N . ARG A 1 108 ? -18.428 -2.047 26.094 1.00 87.50 108 ARG A N 1
ATOM 851 C CA . ARG A 1 108 ? -19.559 -2.759 26.716 1.00 87.50 108 ARG A CA 1
ATOM 852 C C . ARG A 1 108 ? -19.096 -3.934 27.569 1.00 87.50 108 ARG A C 1
ATOM 854 O O . ARG A 1 108 ? -19.613 -4.118 28.662 1.00 87.50 108 ARG A O 1
ATOM 861 N N . CYS A 1 109 ? -18.115 -4.696 27.089 1.00 87.94 109 CYS A N 1
ATOM 862 C CA . CYS A 1 109 ? -17.547 -5.811 27.839 1.00 87.94 109 CYS A CA 1
ATOM 863 C C . CYS A 1 109 ? -16.840 -5.344 29.119 1.00 87.94 109 CYS A C 1
ATOM 865 O O . CYS A 1 109 ? -17.013 -5.962 30.158 1.00 87.94 109 CYS A O 1
ATOM 867 N N . ASN A 1 110 ? -16.081 -4.246 29.061 1.00 86.81 110 ASN A N 1
ATOM 868 C CA . ASN A 1 110 ? -15.376 -3.705 30.228 1.00 86.81 110 ASN A CA 1
ATOM 869 C C . ASN A 1 110 ? -16.318 -3.083 31.270 1.00 86.81 110 ASN A C 1
ATOM 871 O O . ASN A 1 110 ? -15.960 -3.013 32.437 1.00 86.81 110 ASN A O 1
ATOM 875 N N . ALA A 1 111 ? -17.485 -2.587 30.852 1.00 85.25 111 ALA A N 1
ATOM 876 C CA . ALA A 1 111 ? -18.492 -2.034 31.758 1.00 85.25 111 ALA A CA 1
ATOM 877 C C . ALA A 1 111 ? -19.337 -3.119 32.451 1.00 85.25 111 ALA A C 1
ATOM 879 O O . ALA A 1 111 ? -20.074 -2.822 33.390 1.00 85.25 111 ALA A O 1
ATOM 880 N N . ALA A 1 112 ? -19.264 -4.360 31.973 1.00 78.38 112 ALA A N 1
ATOM 881 C CA . ALA A 1 112 ? -19.950 -5.491 32.564 1.00 78.38 112 ALA A CA 1
ATOM 882 C C . ALA A 1 112 ? -19.044 -6.123 33.637 1.00 78.38 112 ALA A C 1
ATOM 884 O O . ALA A 1 112 ? -18.286 -7.043 33.355 1.00 78.38 112 ALA A O 1
ATOM 885 N N . ASP A 1 113 ? -19.107 -5.591 34.863 1.00 65.31 113 ASP A N 1
ATOM 886 C CA . ASP A 1 113 ? -18.246 -6.001 35.989 1.00 65.31 113 ASP A CA 1
ATOM 887 C C . ASP A 1 113 ? -18.449 -7.468 36.437 1.00 65.31 113 ASP A C 1
ATOM 889 O O . ASP A 1 113 ? -17.566 -8.029 37.080 1.00 65.31 113 ASP A O 1
ATOM 893 N N . ASP A 1 114 ? -19.587 -8.101 36.113 1.00 62.97 114 ASP A N 1
ATOM 894 C CA . ASP A 1 114 ? -19.913 -9.472 36.554 1.00 62.97 114 ASP A CA 1
ATOM 895 C C . ASP A 1 114 ? -21.010 -10.136 35.686 1.00 62.97 114 ASP A C 1
ATOM 897 O O . ASP A 1 114 ? -22.012 -10.659 36.182 1.00 62.97 114 ASP A O 1
ATOM 901 N N . SER A 1 115 ? -20.909 -10.040 34.353 1.00 60.81 115 SER A N 1
ATOM 902 C CA . SER A 1 115 ? -21.931 -10.614 33.464 1.00 60.81 115 SER A CA 1
ATOM 903 C C . SER A 1 115 ? -21.698 -12.104 33.189 1.00 60.81 115 SER A C 1
ATOM 905 O O . SER A 1 115 ? -20.637 -12.521 32.733 1.00 60.81 115 SER A O 1
ATOM 907 N N . THR A 1 116 ? -22.734 -12.925 33.401 1.00 70.19 116 THR A N 1
ATOM 908 C CA . THR A 1 116 ? -22.739 -14.370 33.085 1.00 70.19 116 THR A CA 1
ATOM 909 C C . THR A 1 116 ? -22.608 -14.648 31.580 1.00 70.19 116 THR A C 1
ATOM 911 O O . THR A 1 116 ? -22.238 -15.755 31.193 1.00 70.19 116 THR A O 1
ATOM 914 N N . SER A 1 117 ? -22.875 -13.642 30.738 1.00 74.69 117 SER A N 1
ATOM 915 C CA . SER A 1 117 ? -22.621 -13.672 29.295 1.00 74.69 117 SER A CA 1
ATOM 916 C C . SER A 1 117 ? -21.670 -12.557 28.868 1.00 74.69 117 SER A C 1
ATOM 918 O O . SER A 1 117 ? -21.633 -11.487 29.478 1.00 74.69 117 SER A O 1
ATOM 920 N N . CYS A 1 118 ? -20.886 -12.808 27.820 1.00 84.25 118 CYS A N 1
ATOM 921 C CA . CYS A 1 118 ? -19.967 -11.833 27.246 1.00 84.25 118 CYS A CA 1
ATOM 922 C C . CYS A 1 118 ? -20.696 -11.008 26.170 1.00 84.25 118 CYS A C 1
ATOM 924 O O . CYS A 1 118 ? -21.015 -11.568 25.118 1.00 84.25 118 CYS A O 1
ATOM 926 N N . PRO A 1 119 ? -20.838 -9.675 26.333 1.00 83.44 119 PRO A N 1
ATOM 927 C CA . PRO A 1 119 ? -21.545 -8.823 25.369 1.00 83.44 119 PRO A CA 1
ATOM 928 C C . PRO A 1 119 ? -20.968 -8.863 23.946 1.00 83.44 119 PRO A C 1
ATOM 930 O O . PRO A 1 119 ? -21.647 -8.523 22.981 1.00 83.44 119 PRO A O 1
ATOM 933 N N . ILE A 1 120 ? -19.693 -9.245 23.806 1.00 87.00 120 ILE A N 1
ATOM 934 C CA . ILE A 1 120 ? -19.033 -9.418 22.507 1.00 87.00 120 ILE A CA 1
ATOM 935 C C . ILE A 1 120 ? -19.556 -10.670 21.803 1.00 87.00 120 ILE A C 1
ATOM 937 O O . ILE A 1 120 ? -19.805 -10.631 20.604 1.00 87.00 120 ILE A O 1
ATOM 941 N N . ILE A 1 121 ? -19.701 -11.777 22.535 1.00 87.88 121 ILE A N 1
ATOM 942 C CA . ILE A 1 121 ? -20.203 -13.036 21.982 1.00 87.88 121 ILE A CA 1
ATOM 943 C C . ILE A 1 121 ? -21.675 -12.882 21.615 1.00 87.88 121 ILE A C 1
ATOM 945 O O . ILE A 1 121 ? -22.038 -13.224 20.495 1.00 87.88 121 ILE A O 1
ATOM 949 N N . ASP A 1 122 ? -22.478 -12.269 22.485 1.00 85.88 122 ASP A N 1
ATOM 950 C CA . ASP A 1 122 ? -23.904 -12.029 22.227 1.00 85.88 122 ASP A CA 1
ATOM 951 C C . ASP A 1 122 ? -24.109 -11.220 20.932 1.00 85.88 122 ASP A C 1
ATOM 953 O O . ASP A 1 122 ? -24.883 -11.603 20.054 1.00 85.88 122 ASP A O 1
ATOM 957 N N . ALA A 1 123 ? -23.313 -10.161 20.740 1.00 85.25 123 ALA A N 1
ATOM 958 C CA . ALA A 1 123 ? -23.356 -9.337 19.532 1.00 85.25 123 ALA A CA 1
ATOM 959 C C . ALA A 1 123 ? -22.909 -10.063 18.246 1.00 85.25 123 ALA A C 1
ATOM 961 O O . ALA A 1 123 ? -23.220 -9.603 17.148 1.00 85.25 123 ALA A O 1
ATOM 962 N N . LEU A 1 124 ? -22.149 -11.157 18.355 1.00 86.56 124 LEU A N 1
ATOM 963 C CA . LEU A 1 124 ? -21.674 -11.946 17.211 1.00 86.56 124 LEU A CA 1
ATOM 964 C C . LEU A 1 124 ? -22.564 -13.155 16.906 1.00 86.56 124 LEU A C 1
ATOM 966 O O . LEU A 1 124 ? -22.593 -13.602 15.760 1.00 86.56 124 LEU A O 1
ATOM 970 N N . VAL A 1 125 ? -23.254 -13.695 17.912 1.00 86.31 125 VAL A N 1
ATOM 971 C CA . VAL A 1 125 ? -24.182 -14.827 17.766 1.00 86.31 125 VAL A CA 1
ATOM 972 C C . VAL A 1 125 ? -25.515 -14.378 17.157 1.00 86.31 125 VAL A C 1
ATOM 974 O O . VAL A 1 125 ? -26.175 -15.184 16.505 1.00 86.31 125 VAL A O 1
ATOM 977 N N . GLY A 1 126 ? -25.848 -13.086 17.248 1.00 66.06 126 GLY A N 1
ATOM 978 C CA . GLY A 1 126 ? -27.015 -12.518 16.575 1.00 66.06 126 GLY A CA 1
ATOM 979 C C . GLY A 1 126 ? -28.323 -12.871 17.274 1.00 66.06 126 GLY A C 1
ATOM 980 O O . GLY A 1 126 ? -29.268 -13.298 16.617 1.00 66.06 126 GLY A O 1
ATOM 981 N N . GLU A 1 127 ? -28.377 -12.716 18.598 1.00 49.34 127 GLU A N 1
ATOM 982 C CA . GLU A 1 127 ? -29.663 -12.607 19.293 1.00 49.34 127 GLU A CA 1
ATOM 983 C C . GLU A 1 127 ? -30.174 -11.163 19.140 1.00 49.34 127 GLU A C 1
ATOM 985 O O . GLU A 1 127 ? -29.973 -10.320 20.014 1.00 49.34 127 GLU A O 1
ATOM 990 N N . ASP A 1 128 ? -30.749 -10.874 17.967 1.00 44.16 128 ASP A N 1
ATOM 991 C CA . ASP A 1 128 ? -31.719 -9.782 17.783 1.00 44.16 128 ASP A CA 1
ATOM 992 C C . ASP A 1 128 ? -33.106 -10.219 18.292 1.00 44.16 128 ASP A C 1
ATOM 994 O O . ASP A 1 128 ? -33.523 -11.363 17.980 1.00 44.16 128 ASP A O 1
#

pLDDT: mean 81.59, std 15.98, range [25.75, 97.69]

Foldseek 3Di:
DDPPPPPPPPDDPVLVVVCVVVVQADDDDDPPDDDDDDDPVRVVSSVQLVVCVVLVDDPVLSSVVVVCVVVVPPPVNVVSVVVSVVVVVVVVVVVVVVVVVVVVLVVVQVVCPDDPDRSNVCVVVDPD